Protein AF-A0A1I2G923-F1 (afdb_monomer)

Foldseek 3Di:
DDLPVLLVVLLVPPPQWPDWDFDPVDPVGDIDTDGNDDPVRVQVSSVVSVHGDDDD

InterPro domains:
  IPR006121 Heavy metal-associated domain, HMA [PS50846] (1-54)
  IPR006121 Heavy metal-associated domain, HMA [cd00371] (2-54)
  IPR036163 Heavy metal-associated domain superfamily [SSF55008] (2-54)

Structure (mmCIF, N/CA/C/O backbone):
data_AF-A0A1I2G923-F1
#
_entry.id   AF-A0A1I2G923-F1
#
loop_
_atom_site.group_PDB
_atom_site.id
_atom_site.type_symbol
_atom_site.label_atom_id
_atom_site.label_alt_id
_atom_site.label_comp_id
_atom_site.label_asym_id
_atom_site.label_entity_id
_atom_site.label_seq_id
_atom_site.pdbx_PDB_ins_code
_atom_site.Cartn_x
_atom_site.Cartn_y
_atom_site.Cartn_z
_atom_site.occupancy
_atom_site.B_iso_or_equiv
_atom_site.auth_seq_id
_atom_site.auth_comp_id
_atom_site.auth_asym_id
_atom_site.auth_atom_id
_atom_site.pdbx_PDB_model_num
ATOM 1 N N . MET A 1 1 ? 14.591 -8.690 -9.724 1.00 47.09 1 MET A N 1
ATOM 2 C CA . MET A 1 1 ? 13.869 -7.395 -9.696 1.00 47.09 1 MET A CA 1
ATOM 3 C C . MET A 1 1 ? 12.657 -7.565 -8.794 1.00 47.09 1 MET A C 1
ATOM 5 O O . MET A 1 1 ? 11.839 -8.416 -9.099 1.00 47.09 1 MET A O 1
ATOM 9 N N . GLY A 1 2 ? 12.567 -6.863 -7.661 1.00 59.06 2 GLY A N 1
ATOM 10 C CA . GLY A 1 2 ? 11.555 -7.169 -6.638 1.00 59.06 2 GLY A CA 1
ATOM 11 C C . GLY A 1 2 ? 11.008 -5.928 -5.945 1.00 59.06 2 GLY A C 1
ATOM 12 O O . GLY A 1 2 ? 11.223 -5.763 -4.750 1.00 59.06 2 GLY A O 1
ATOM 13 N N . CYS 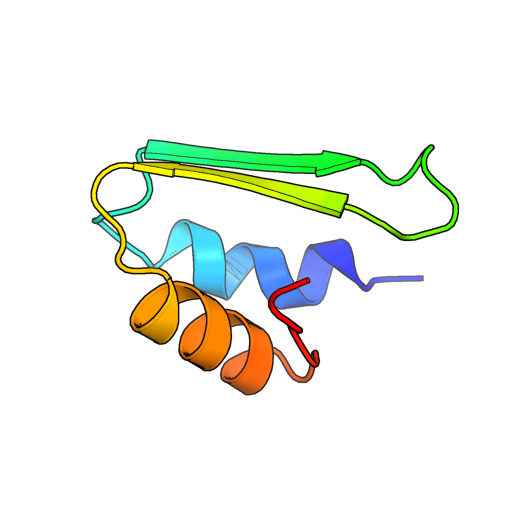A 1 3 ? 10.337 -5.040 -6.686 1.00 67.50 3 CYS A N 1
ATOM 14 C CA . CYS A 1 3 ? 9.592 -3.938 -6.063 1.00 67.50 3 CYS A CA 1
ATOM 15 C C . CYS A 1 3 ? 8.280 -4.445 -5.447 1.00 67.50 3 CYS A C 1
ATOM 17 O O . CYS A 1 3 ? 7.967 -4.127 -4.307 1.00 67.50 3 CYS A O 1
ATOM 19 N N . VAL A 1 4 ? 7.567 -5.320 -6.164 1.00 74.12 4 VAL A N 1
ATOM 20 C CA . VAL A 1 4 ? 6.284 -5.881 -5.710 1.00 74.12 4 VAL A CA 1
ATOM 21 C C . VAL A 1 4 ? 6.466 -6.799 -4.499 1.00 74.12 4 VAL A C 1
ATOM 23 O O . VAL A 1 4 ? 5.732 -6.689 -3.522 1.00 74.12 4 VAL A O 1
ATOM 26 N N . ALA A 1 5 ? 7.496 -7.650 -4.510 1.00 79.56 5 ALA A N 1
ATOM 27 C CA . ALA A 1 5 ? 7.771 -8.588 -3.418 1.00 79.56 5 ALA A CA 1
ATOM 28 C C . ALA A 1 5 ? 8.043 -7.892 -2.072 1.00 79.56 5 ALA A C 1
ATOM 30 O O . ALA A 1 5 ? 7.728 -8.452 -1.027 1.00 79.56 5 ALA A O 1
ATOM 31 N N . GLN A 1 6 ? 8.588 -6.671 -2.092 1.00 81.25 6 GLN A N 1
ATOM 32 C CA . GLN A 1 6 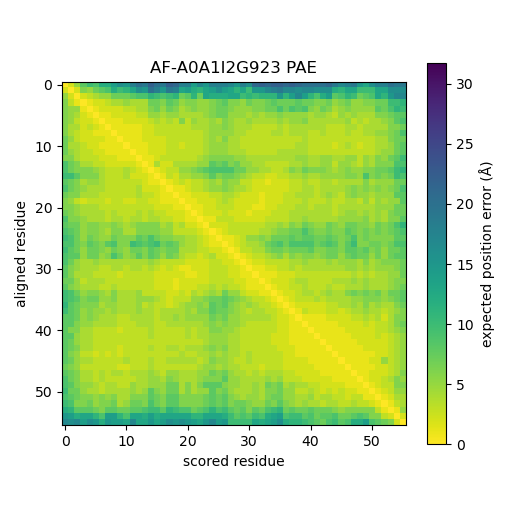? 8.852 -5.910 -0.870 1.00 81.25 6 GLN A CA 1
ATOM 33 C C . GLN A 1 6 ? 7.591 -5.265 -0.294 1.00 81.25 6 GLN A C 1
ATOM 35 O O . GLN A 1 6 ? 7.448 -5.263 0.918 1.00 81.25 6 GLN A O 1
ATOM 40 N N . VAL A 1 7 ? 6.655 -4.776 -1.119 1.00 82.38 7 VAL A N 1
ATOM 41 C CA . VAL A 1 7 ? 5.393 -4.171 -0.632 1.00 82.38 7 VAL A CA 1
ATOM 42 C C . VAL A 1 7 ? 4.324 -5.209 -0.280 1.00 82.38 7 VAL A C 1
ATOM 44 O O . VAL A 1 7 ? 3.479 -4.962 0.577 1.00 82.38 7 VAL A O 1
ATOM 47 N N . THR A 1 8 ? 4.394 -6.394 -0.895 1.00 86.31 8 THR A N 1
ATOM 48 C CA . THR A 1 8 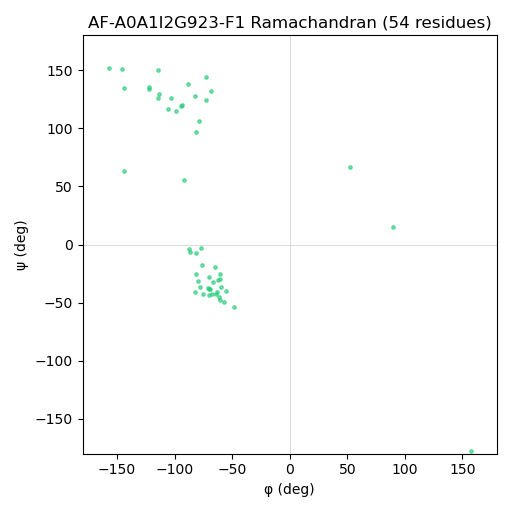? 3.462 -7.519 -0.699 1.00 86.31 8 THR A CA 1
ATOM 49 C C . THR A 1 8 ? 3.187 -7.847 0.776 1.00 86.31 8 THR A C 1
ATOM 51 O O . THR A 1 8 ? 2.010 -7.888 1.140 1.00 86.31 8 THR A O 1
ATOM 54 N N . PRO A 1 9 ? 4.193 -8.078 1.647 1.00 87.75 9 PRO A N 1
ATOM 55 C CA . PRO A 1 9 ? 3.933 -8.431 3.044 1.00 87.75 9 PRO A CA 1
ATOM 56 C C . PRO A 1 9 ? 3.285 -7.291 3.834 1.00 87.75 9 PRO A C 1
ATOM 58 O O . PRO A 1 9 ? 2.460 -7.555 4.701 1.00 87.75 9 PRO A O 1
ATOM 61 N N . PHE A 1 10 ? 3.595 -6.032 3.517 1.00 86.69 10 PHE A N 1
ATOM 62 C CA . PHE A 1 10 ? 2.985 -4.884 4.189 1.00 86.69 10 PHE A CA 1
ATOM 63 C C . PHE A 1 10 ? 1.511 -4.753 3.809 1.00 86.69 10 PHE A C 1
ATOM 65 O O . PHE A 1 10 ? 0.671 -4.544 4.680 1.00 86.69 10 PHE A O 1
ATOM 72 N N . LEU A 1 11 ? 1.193 -4.911 2.519 1.00 86.19 11 LEU A N 1
ATOM 73 C CA . LEU A 1 11 ? -0.180 -4.827 2.020 1.00 86.19 11 LEU A CA 1
ATOM 74 C C . LEU A 1 11 ? -1.033 -6.008 2.500 1.00 86.19 11 LEU A C 1
ATOM 76 O O . LEU A 1 11 ? -2.179 -5.807 2.878 1.00 86.19 11 LEU A O 1
ATOM 80 N N . ASN A 1 12 ? -0.471 -7.221 2.557 1.00 85.50 12 ASN A N 1
ATOM 81 C CA . ASN A 1 12 ? -1.166 -8.392 3.111 1.00 85.50 12 ASN A CA 1
ATOM 82 C C . ASN A 1 12 ? -1.355 -8.317 4.633 1.00 85.50 12 ASN A C 1
ATOM 84 O O . ASN A 1 12 ? -2.293 -8.906 5.158 1.00 85.50 12 ASN A O 1
ATOM 88 N N . ALA A 1 13 ? -0.474 -7.616 5.352 1.00 87.19 13 ALA A N 1
ATOM 89 C CA . ALA A 1 13 ? -0.612 -7.425 6.794 1.00 87.19 13 ALA A CA 1
ATOM 90 C C . ALA A 1 13 ? -1.682 -6.381 7.165 1.00 87.19 13 ALA A C 1
ATOM 92 O O . ALA A 1 13 ? -2.119 -6.337 8.315 1.00 87.19 13 ALA A O 1
ATOM 93 N N . ALA A 1 14 ? -2.098 -5.533 6.221 1.00 85.88 14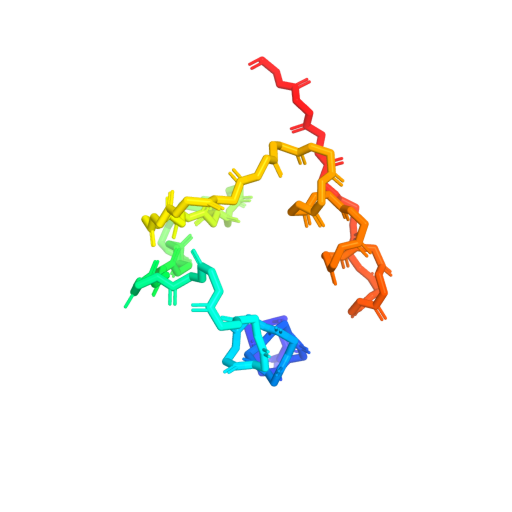 ALA A N 1
ATOM 94 C CA . ALA A 1 14 ? -3.134 -4.538 6.449 1.00 85.88 14 ALA A CA 1
ATOM 95 C C . ALA A 1 14 ? -4.523 -5.190 6.403 1.00 85.88 14 ALA A C 1
ATOM 97 O O . ALA A 1 14 ? -5.047 -5.503 5.338 1.00 85.88 14 ALA A O 1
ATOM 98 N N . THR A 1 15 ? -5.153 -5.357 7.565 1.00 85.38 15 THR A N 1
ATOM 99 C CA . THR A 1 15 ? -6.501 -5.945 7.698 1.00 85.38 15 THR A CA 1
ATOM 100 C C . THR A 1 15 ? -7.603 -5.104 7.052 1.00 85.38 15 THR A C 1
ATOM 102 O O . THR A 1 15 ? -8.688 -5.599 6.763 1.00 85.38 15 THR A O 1
ATOM 105 N N . ASN A 1 16 ? -7.320 -3.829 6.825 1.00 88.12 16 ASN A N 1
ATOM 106 C CA . ASN A 1 16 ? -8.175 -2.846 6.180 1.00 88.12 16 ASN A CA 1
ATOM 107 C C . ASN A 1 16 ? -8.031 -2.814 4.646 1.00 88.12 16 ASN A C 1
ATOM 109 O O . ASN A 1 16 ? -8.786 -2.108 3.976 1.00 88.12 16 ASN A O 1
ATOM 113 N N . ILE A 1 17 ? -7.113 -3.597 4.070 1.00 90.00 17 ILE A N 1
ATOM 114 C CA . ILE A 1 17 ? -7.003 -3.797 2.622 1.00 90.00 17 ILE A CA 1
ATOM 115 C C . ILE A 1 17 ? -7.791 -5.050 2.236 1.00 90.00 17 ILE A C 1
ATOM 117 O O . ILE A 1 17 ? -7.489 -6.152 2.679 1.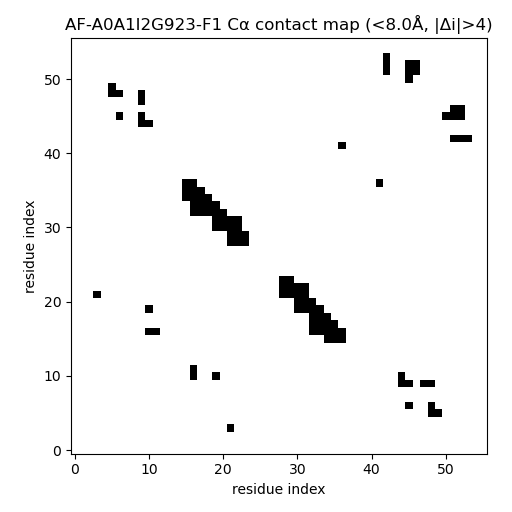00 90.00 17 ILE A O 1
ATOM 121 N N . GLN A 1 18 ? -8.792 -4.890 1.373 1.00 89.44 18 GLN A N 1
ATOM 122 C CA . GLN A 1 18 ? -9.546 -6.011 0.811 1.00 89.44 18 GLN A CA 1
ATOM 123 C C . GLN A 1 18 ? -8.818 -6.639 -0.377 1.00 89.44 18 GLN A C 1
ATOM 125 O O . GLN A 1 18 ? -8.830 -7.854 -0.558 1.00 89.44 18 GLN A O 1
ATOM 130 N N . SER A 1 19 ? -8.219 -5.819 -1.239 1.00 88.62 19 SER A N 1
ATOM 131 C CA . SER A 1 19 ? -7.477 -6.276 -2.415 1.00 88.62 19 SER A CA 1
ATOM 132 C C . SER A 1 19 ? -6.484 -5.212 -2.853 1.00 88.62 19 SER A C 1
ATOM 134 O O . SER A 1 19 ? -6.714 -4.021 -2.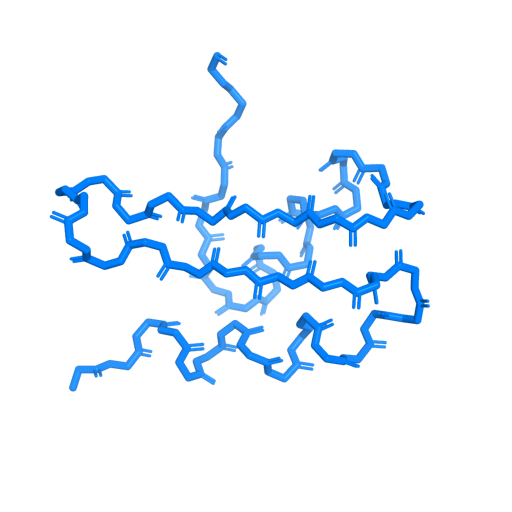657 1.00 88.62 19 SER A O 1
ATOM 136 N N . TRP A 1 20 ? -5.392 -5.621 -3.485 1.00 89.88 20 TRP A N 1
ATOM 137 C CA . TRP A 1 20 ? -4.425 -4.698 -4.062 1.00 89.88 20 TRP A CA 1
ATOM 138 C C . TRP A 1 20 ? -3.819 -5.289 -5.332 1.00 89.88 20 TRP A C 1
ATOM 140 O O . TRP A 1 20 ? -3.719 -6.507 -5.470 1.00 89.88 20 TRP A O 1
ATOM 150 N N . GLU A 1 21 ? -3.422 -4.422 -6.255 1.00 87.62 21 GLU A N 1
ATOM 151 C CA . GLU A 1 21 ? -2.813 -4.794 -7.527 1.00 87.62 21 GLU A CA 1
ATOM 152 C C . GLU A 1 21 ? -1.741 -3.771 -7.894 1.00 87.62 21 GLU A C 1
ATOM 154 O O . GLU A 1 21 ? -1.952 -2.565 -7.767 1.00 87.62 21 GLU A O 1
ATOM 159 N N . VAL A 1 22 ? -0.578 -4.251 -8.331 1.00 85.44 22 VAL A N 1
ATOM 160 C CA . VAL A 1 22 ? 0.473 -3.391 -8.881 1.00 85.44 22 VAL A CA 1
ATOM 161 C C . VAL A 1 22 ? 0.488 -3.579 -10.382 1.00 85.44 22 VAL A C 1
ATOM 163 O O . VAL A 1 22 ? 0.829 -4.656 -10.872 1.00 85.44 22 VAL A O 1
ATOM 166 N N . ASP A 1 23 ? 0.192 -2.509 -11.102 1.00 85.06 23 ASP A N 1
ATOM 167 C CA . ASP A 1 23 ? 0.308 -2.497 -12.544 1.00 85.06 23 ASP A CA 1
ATOM 168 C C . ASP A 1 23 ? 1.768 -2.258 -12.938 1.00 85.06 23 ASP A C 1
ATOM 170 O O . ASP A 1 23 ? 2.264 -1.132 -12.963 1.00 85.06 23 ASP A O 1
ATOM 174 N N . ILE A 1 24 ? 2.476 -3.352 -13.213 1.00 80.62 24 ILE A N 1
ATOM 175 C CA . ILE A 1 24 ? 3.858 -3.333 -13.708 1.00 80.62 24 ILE A CA 1
ATOM 176 C C . ILE A 1 24 ? 3.953 -3.090 -15.220 1.00 80.62 24 ILE A C 1
ATOM 178 O O . ILE A 1 24 ? 5.067 -2.971 -15.733 1.00 80.62 24 ILE A O 1
ATOM 182 N N . GLN A 1 25 ? 2.821 -3.076 -15.930 1.00 81.62 25 GLN A N 1
ATOM 183 C CA . GLN A 1 25 ? 2.767 -2.748 -17.353 1.00 81.62 25 GLN A CA 1
ATOM 184 C C . GLN A 1 25 ? 2.812 -1.230 -17.547 1.00 81.62 25 GLN A C 1
ATOM 186 O O . GLN A 1 25 ? 3.404 -0.752 -18.515 1.00 81.62 25 GLN A O 1
ATOM 191 N N . HIS A 1 26 ? 2.270 -0.467 -16.594 1.00 80.25 26 HIS A N 1
ATOM 192 C CA . HIS A 1 26 ? 2.446 0.975 -16.543 1.00 80.25 26 HIS A CA 1
ATOM 193 C C . HIS A 1 26 ? 3.900 1.354 -16.200 1.00 80.25 26 HIS A C 1
ATOM 195 O O . HIS A 1 26 ? 4.460 0.862 -15.213 1.00 80.25 26 HIS A O 1
ATOM 201 N N . PRO A 1 27 ? 4.518 2.292 -16.949 1.00 79.38 27 PRO A N 1
ATOM 202 C CA . PRO A 1 27 ? 5.890 2.741 -16.692 1.00 79.38 27 PRO A CA 1
ATOM 203 C C . PRO A 1 27 ? 6.055 3.360 -15.295 1.00 79.38 27 PRO A C 1
ATOM 205 O O . PRO A 1 27 ? 7.143 3.317 -14.719 1.00 79.38 27 PRO A O 1
ATOM 208 N N . GLU A 1 28 ? 4.965 3.883 -14.732 1.00 76.06 28 GLU A N 1
ATOM 209 C CA . GLU A 1 28 ? 4.907 4.505 -13.407 1.00 76.06 28 GLU A CA 1
ATOM 210 C C . GLU A 1 28 ? 4.665 3.512 -12.262 1.00 76.06 28 GLU A C 1
ATOM 212 O O . GLU A 1 28 ? 4.777 3.895 -11.101 1.00 76.06 28 GLU A O 1
ATOM 217 N N . LYS A 1 29 ? 4.397 2.232 -12.564 1.00 77.31 29 LYS A N 1
ATOM 218 C CA . LYS A 1 29 ? 4.138 1.170 -11.577 1.00 77.31 29 LYS A CA 1
ATOM 219 C C . LYS A 1 29 ? 3.047 1.555 -10.576 1.00 77.31 29 LYS A C 1
ATOM 221 O O . LYS A 1 29 ? 3.304 1.735 -9.385 1.00 77.31 29 LYS A O 1
ATOM 226 N N . VAL A 1 30 ? 1.827 1.691 -11.083 1.00 83.81 30 VAL A N 1
ATOM 227 C CA . VAL A 1 30 ? 0.678 2.162 -10.304 1.00 83.81 30 VAL A CA 1
ATOM 228 C C . VAL A 1 30 ? 0.225 1.070 -9.336 1.00 83.81 30 VAL A C 1
ATOM 230 O O . VAL A 1 30 ? -0.066 -0.050 -9.748 1.00 83.81 30 VAL A O 1
ATOM 233 N N . LEU A 1 31 ? 0.157 1.389 -8.044 1.00 85.94 31 LEU A N 1
ATOM 234 C CA . LEU A 1 31 ? -0.446 0.525 -7.031 1.00 85.94 31 LEU A CA 1
ATOM 235 C C . LEU A 1 31 ? -1.907 0.935 -6.822 1.00 85.94 31 LEU A C 1
ATOM 237 O O . LEU A 1 31 ? -2.186 2.042 -6.363 1.00 85.94 31 LEU A O 1
ATOM 241 N N . THR A 1 32 ? -2.821 0.011 -7.091 1.00 87.31 32 THR A N 1
ATOM 242 C CA . THR A 1 32 ? -4.249 0.163 -6.817 1.00 87.31 32 THR A CA 1
ATOM 243 C C . THR A 1 32 ? -4.606 -0.633 -5.573 1.00 87.31 32 THR A C 1
ATOM 245 O O . THR A 1 32 ? -4.338 -1.830 -5.500 1.00 87.31 32 THR A O 1
ATOM 248 N N . VAL A 1 33 ? -5.235 0.014 -4.593 1.00 87.56 33 VAL A N 1
ATOM 249 C CA . VAL A 1 33 ? -5.684 -0.631 -3.353 1.00 87.56 33 VAL A CA 1
ATOM 250 C C . VAL A 1 33 ? -7.184 -0.436 -3.195 1.00 87.56 33 VAL A C 1
ATOM 252 O O . VAL A 1 33 ? -7.699 0.664 -3.371 1.00 87.56 33 VAL A O 1
ATOM 255 N N . LYS A 1 34 ? -7.885 -1.518 -2.863 1.00 88.81 34 LYS A N 1
ATOM 256 C CA . LYS A 1 34 ? -9.306 -1.542 -2.524 1.00 88.81 34 LYS A CA 1
ATOM 257 C C . LYS A 1 34 ? -9.447 -1.951 -1.067 1.00 88.81 34 LYS A C 1
ATOM 259 O O . LYS A 1 34 ? -8.922 -2.986 -0.663 1.00 88.81 34 LYS A O 1
ATOM 264 N N . GLY A 1 35 ? -10.152 -1.150 -0.285 1.00 88.06 35 GLY A N 1
ATOM 265 C CA . GLY A 1 35 ? -10.384 -1.401 1.131 1.00 88.06 35 GLY A CA 1
ATOM 266 C C . GLY A 1 35 ? -10.724 -0.123 1.881 1.00 88.06 35 GLY A C 1
ATOM 267 O O . GLY A 1 35 ? -10.801 0.951 1.287 1.00 88.06 35 GLY A O 1
ATOM 268 N N . ASP A 1 36 ? -10.895 -0.260 3.188 1.00 90.06 36 ASP A N 1
ATOM 269 C CA . ASP A 1 36 ? -11.175 0.839 4.111 1.00 90.06 36 ASP A CA 1
ATOM 270 C C . ASP A 1 36 ? -9.853 1.383 4.676 1.00 90.06 36 ASP A C 1
ATOM 272 O O . ASP A 1 36 ? -9.575 1.344 5.874 1.00 90.06 36 ASP A O 1
ATOM 276 N N . ILE A 1 37 ? -8.950 1.783 3.777 1.00 87.25 37 ILE A N 1
ATOM 277 C CA . ILE A 1 37 ? -7.638 2.320 4.138 1.00 87.25 37 ILE A CA 1
ATOM 278 C C . ILE A 1 37 ? -7.548 3.788 3.755 1.00 87.25 37 ILE A C 1
ATOM 280 O O . ILE A 1 37 ? -7.809 4.189 2.621 1.00 87.25 37 ILE A O 1
ATOM 284 N N . ASP A 1 38 ? -7.132 4.592 4.722 1.00 87.75 38 ASP A N 1
ATOM 285 C CA . ASP A 1 38 ? -6.929 6.012 4.511 1.00 87.75 38 ASP A CA 1
ATOM 286 C C . ASP A 1 38 ? -5.672 6.251 3.662 1.00 87.75 38 ASP A C 1
ATOM 288 O O . ASP A 1 38 ? -4.659 5.560 3.829 1.00 87.75 38 ASP A O 1
ATOM 292 N N . LYS A 1 39 ? -5.682 7.267 2.790 1.00 84.94 39 LYS A N 1
ATOM 293 C CA . LYS A 1 39 ? -4.531 7.559 1.912 1.00 84.94 39 LYS A CA 1
ATOM 294 C C . LYS A 1 39 ? -3.244 7.744 2.713 1.00 84.94 39 LYS A C 1
ATOM 296 O O . LYS A 1 39 ? -2.194 7.236 2.330 1.00 84.94 39 LYS A O 1
ATOM 301 N N . LYS A 1 40 ? -3.327 8.411 3.870 1.00 87.62 40 LYS A N 1
ATOM 302 C CA . LYS A 1 40 ? -2.181 8.602 4.772 1.00 87.62 40 LYS A CA 1
ATOM 303 C C . LYS A 1 40 ? -1.630 7.278 5.291 1.00 87.62 40 LYS A C 1
ATOM 305 O O . LYS A 1 40 ? -0.416 7.092 5.298 1.00 87.62 40 LYS A O 1
ATOM 310 N N . GLN A 1 41 ? -2.505 6.364 5.713 1.00 87.12 41 GLN A N 1
ATOM 311 C CA . GLN A 1 41 ? -2.089 5.044 6.185 1.00 87.12 41 GLN A CA 1
ATOM 312 C C . GLN A 1 41 ? -1.430 4.246 5.064 1.00 87.12 41 GLN A C 1
ATOM 314 O O . GLN A 1 41 ? -0.384 3.640 5.288 1.00 87.12 41 GLN A O 1
ATOM 319 N N . LEU A 1 42 ? -1.999 4.300 3.858 1.00 85.88 42 LEU A N 1
ATOM 320 C CA . LEU A 1 42 ? -1.426 3.648 2.690 1.00 85.88 42 LEU A CA 1
ATOM 321 C C . LEU A 1 42 ? -0.025 4.194 2.378 1.00 85.88 42 LEU A C 1
ATOM 323 O O . LEU A 1 42 ? 0.907 3.410 2.233 1.00 85.88 42 LEU A O 1
ATOM 327 N N . ILE A 1 43 ? 0.156 5.519 2.354 1.00 87.19 43 ILE A N 1
ATOM 328 C CA . ILE A 1 43 ? 1.466 6.150 2.125 1.00 87.19 43 ILE A CA 1
ATOM 329 C C . ILE A 1 43 ? 2.486 5.667 3.160 1.00 87.19 43 ILE A C 1
ATOM 331 O O . ILE A 1 43 ? 3.544 5.177 2.775 1.00 87.19 43 ILE A O 1
ATOM 335 N N . GLN A 1 44 ? 2.152 5.701 4.455 1.00 88.25 44 GLN A N 1
ATOM 336 C CA . GLN A 1 44 ? 3.066 5.241 5.508 1.00 88.25 44 GLN A CA 1
ATOM 337 C C . GLN A 1 44 ? 3.458 3.769 5.358 1.00 88.25 44 GLN A C 1
ATOM 339 O O . GLN A 1 44 ? 4.579 3.376 5.673 1.00 88.25 44 GLN A O 1
ATOM 344 N N . LEU A 1 45 ? 2.525 2.937 4.910 1.00 86.88 45 LEU A N 1
ATOM 345 C CA . LEU A 1 45 ? 2.730 1.507 4.736 1.00 86.88 45 LEU A CA 1
ATOM 346 C C . LEU A 1 45 ? 3.669 1.216 3.554 1.00 86.88 45 LEU A C 1
ATOM 348 O O . LEU A 1 45 ? 4.550 0.363 3.659 1.00 86.88 45 LEU A O 1
ATOM 352 N N . ILE A 1 46 ? 3.552 1.997 2.480 1.00 85.50 46 ILE A N 1
ATOM 353 C CA . ILE A 1 46 ? 4.460 1.973 1.327 1.00 85.50 46 ILE A CA 1
ATOM 354 C C . ILE A 1 46 ? 5.843 2.544 1.683 1.00 85.50 46 ILE A C 1
ATOM 356 O O . ILE A 1 46 ? 6.860 1.960 1.303 1.00 85.50 46 ILE A O 1
ATOM 360 N N . GLU A 1 47 ? 5.906 3.599 2.496 1.00 88.25 47 GLU A N 1
ATOM 361 C CA . GLU A 1 47 ? 7.162 4.148 3.029 1.00 88.25 47 GLU A CA 1
ATOM 362 C C . GLU A 1 47 ? 7.899 3.156 3.931 1.00 88.25 47 GLU A C 1
ATOM 364 O O . GLU A 1 47 ? 9.113 2.996 3.804 1.00 88.25 47 GLU A O 1
ATOM 369 N N . LYS A 1 48 ? 7.175 2.420 4.782 1.00 85.56 48 LYS A N 1
ATOM 370 C CA . LYS A 1 48 ? 7.740 1.334 5.601 1.00 85.56 48 LYS A CA 1
ATOM 371 C C . LYS A 1 48 ? 8.311 0.193 4.763 1.00 85.56 48 LYS A C 1
ATOM 373 O O . LYS A 1 48 ? 9.275 -0.439 5.185 1.00 85.56 48 LYS A O 1
ATOM 378 N N . ALA A 1 49 ? 7.747 -0.042 3.583 1.00 83.31 49 ALA A N 1
ATOM 379 C CA . ALA A 1 49 ? 8.274 -0.995 2.616 1.00 83.31 49 ALA A CA 1
ATOM 380 C C . ALA A 1 49 ? 9.501 -0.464 1.845 1.00 83.31 49 ALA A C 1
ATOM 382 O O . ALA A 1 49 ? 10.068 -1.195 1.036 1.00 83.31 49 ALA A O 1
ATOM 383 N N . GLY A 1 50 ? 9.918 0.789 2.078 1.00 82.38 50 GLY A N 1
ATOM 384 C CA . GLY A 1 50 ? 11.064 1.422 1.421 1.00 82.38 50 GLY A CA 1
ATOM 385 C C . GLY A 1 50 ? 10.727 2.154 0.118 1.00 82.38 50 GLY A C 1
ATOM 386 O O . GLY A 1 50 ? 11.634 2.489 -0.644 1.00 82.38 50 GLY A O 1
ATOM 387 N N . PHE 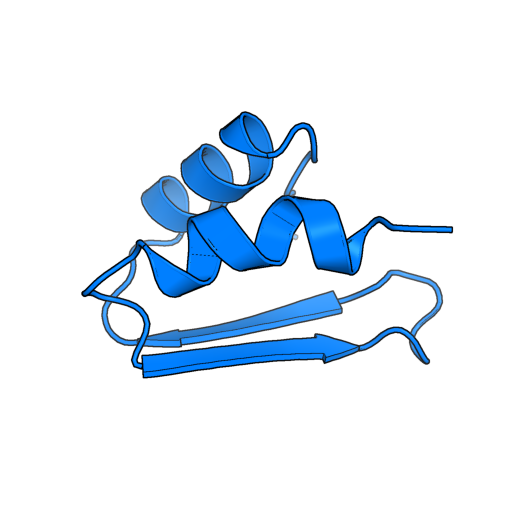A 1 51 ? 9.446 2.418 -0.155 1.00 83.81 51 PHE A N 1
ATOM 388 C CA . PHE A 1 51 ? 8.979 3.079 -1.377 1.00 83.81 51 PHE A CA 1
ATOM 389 C C . PHE A 1 51 ? 8.367 4.446 -1.073 1.00 83.81 51 PHE A C 1
ATOM 391 O O . PHE A 1 51 ? 7.777 4.660 -0.024 1.00 83.81 51 PHE A O 1
ATOM 398 N N . LYS A 1 52 ? 8.462 5.390 -2.011 1.00 80.31 52 LYS A N 1
ATOM 399 C CA . LYS A 1 52 ? 7.809 6.699 -1.877 1.00 80.31 52 LYS A CA 1
ATOM 400 C C . LYS A 1 52 ? 6.507 6.708 -2.665 1.00 80.31 52 LYS A C 1
ATOM 402 O O . LYS A 1 52 ? 6.548 6.648 -3.890 1.00 80.31 52 LYS A O 1
ATOM 407 N N . ALA A 1 53 ? 5.382 6.827 -1.970 1.00 80.06 53 ALA A N 1
ATOM 408 C CA . ALA A 1 53 ? 4.101 7.156 -2.585 1.00 80.06 53 ALA A CA 1
ATOM 409 C C . ALA A 1 53 ? 3.946 8.684 -2.646 1.00 80.06 53 ALA A C 1
ATOM 411 O O . ALA A 1 53 ? 4.299 9.385 -1.696 1.00 80.06 53 ALA A O 1
ATOM 412 N N . ARG A 1 54 ? 3.446 9.212 -3.764 1.00 73.31 54 ARG A N 1
ATOM 413 C CA . ARG A 1 54 ? 3.074 10.626 -3.907 1.00 73.31 54 ARG A CA 1
ATOM 414 C C . ARG A 1 54 ? 1.607 10.694 -4.308 1.00 73.31 54 ARG A C 1
ATOM 416 O O . ARG A 1 54 ? 1.179 9.917 -5.153 1.00 73.31 54 ARG A O 1
ATOM 423 N N . GLU A 1 55 ? 0.860 11.595 -3.682 1.00 66.88 55 GLU A N 1
ATOM 424 C CA . GLU A 1 55 ? -0.490 11.947 -4.121 1.00 66.88 55 GLU A CA 1
ATOM 425 C C . GLU A 1 55 ? -0.352 12.979 -5.248 1.00 66.88 55 GLU A C 1
ATOM 427 O O . GLU A 1 55 ? 0.394 13.948 -5.085 1.00 66.88 55 GLU A O 1
ATOM 432 N N . ASN A 1 56 ? -0.989 12.730 -6.393 1.00 57.44 56 ASN A N 1
ATOM 433 C CA . ASN A 1 56 ? -0.983 13.614 -7.561 1.00 57.44 56 ASN A CA 1
ATOM 434 C C . ASN A 1 56 ? -2.414 13.892 -8.016 1.00 57.44 56 ASN A C 1
ATOM 436 O O . ASN A 1 56 ? -3.259 12.984 -7.831 1.00 57.44 56 ASN A O 1
#

Nearest PDB structures (foldseek):
  7a8w-assembly2_EEE  TM=6.332E-01  e=8.554E-01  Oryza sativa Japonica Group
  7b90-assembly1_E  TM=4.729E-01  e=1.121E+00  Thermus thermophilus HB8
  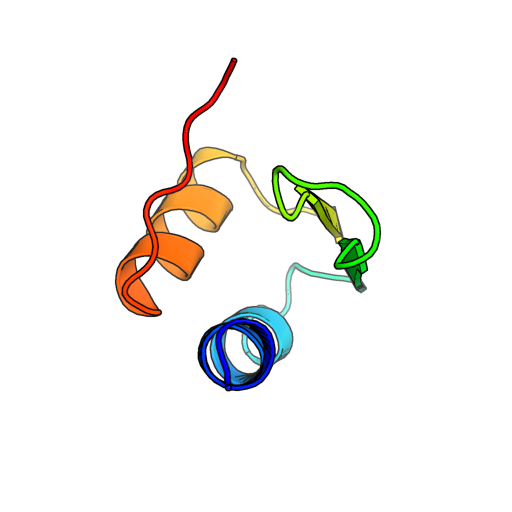7ph9-assembly1_F  TM=2.989E-01  e=3.781E+00  Mycoplasmoides pneumoniae M129
  7lv0-assembly1_L  TM=2.902E-01  e=9.7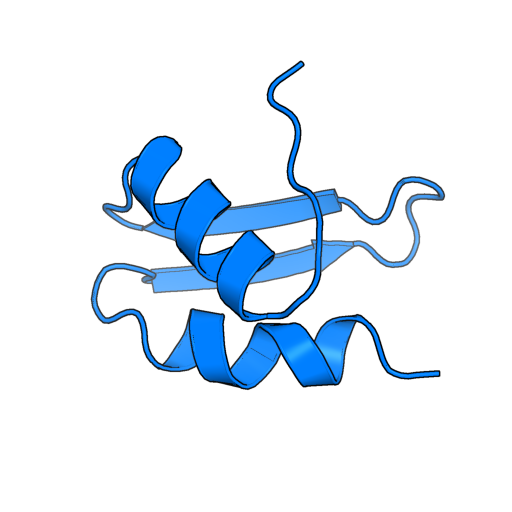37E+00  Escherichia coli K-12

Sequence (56 aa):
MGCVAQVTPFLNAATNIQSWEVDIQHPEKVLTVKGDIDKKQLIQLIEKAGFKAREN

Solvent-accessible surface area (backbone atoms only — not comparable to full-atom values): 3557 Å² total; per-residue (Å²): 139,66,71,65,71,49,40,45,62,54,54,70,66,36,88,43,48,76,46,74,48,70,40,76,84,45,96,83,50,50,74,49,76,43,57,78,62,53,71,68,58,53,37,53,48,38,40,74,47,76,40,87,69,78,92,129

Radius of gyration: 10.56 Å; Cα contacts (8 Å, |Δi|>4): 54; chains: 1; bounding box: 25×22×25 Å

Secondary structure (DSSP, 8-state):
--HHHHHHHHHHH-TTEEEEEEESSSTT-EEEEEES--HHHHHHHHHHTT------

Mean predicted aligned error: 4.85 Å

pLDDT: mean 82.54, std 8.44, range [47.09, 90.06]

Organism: NCBI:txid1003